Protein AF-A0A1G6WLQ4-F1 (afdb_monomer_lite)

Organism: Peptococcus niger (NCBI:txid2741)

pLDDT: mean 85.16, std 14.65, range [36.03, 98.44]

Sequence (164 aa):
MKKEGKRSLTEARINSKPATIAPSPRLFRLSDGTLVWDVFGTPPGAEEIPARSAEDQERYRIHYAFVGGKRHHCVKIDVEDTTQGPHDIRWIYVRSYTGGQIRFIKEGQAPEVLFAMAEDDAYMFCQNDPCIECAFACKVGFEFFAYSASEGLIKDAAKIIYSR

Foldseek 3Di:
DPPPPPDDQQFAPDQAADAQPFADWWWWAAPVRDIDTDRPDDDPRIDTDDADELVNDPFWHKDWAWDDDQTKIKIKIFIHGPVPDQFQWAWKKKQFRPYIDIDGDDHPDGRIDIGIHGYSRSHDNDPDPPQPLDDGCRGFVMKMWIAGPVPGIYIDGRDHDDDD

Structure (mmCIF, N/CA/C/O backbone):
data_AF-A0A1G6WLQ4-F1
#
_entry.id   AF-A0A1G6WLQ4-F1
#
loop_
_atom_site.group_PDB
_atom_site.id
_atom_site.type_symbol
_atom_site.label_atom_id
_atom_site.label_alt_id
_atom_site.label_comp_id
_atom_site.label_asym_id
_atom_site.label_entity_id
_atom_site.label_seq_id
_atom_site.pdbx_PDB_ins_code
_atom_site.Cartn_x
_atom_site.Cartn_y
_atom_site.Cartn_z
_atom_site.occupancy
_atom_site.B_iso_or_equiv
_atom_site.auth_seq_id
_atom_site.auth_comp_id
_atom_site.auth_asym_id
_atom_site.auth_atom_id
_atom_site.pdbx_PDB_model_num
ATOM 1 N N . MET A 1 1 ? 40.457 -4.016 -20.747 1.00 43.19 1 MET A N 1
ATOM 2 C CA . MET A 1 1 ? 39.201 -4.676 -20.321 1.00 43.19 1 MET A CA 1
ATOM 3 C C . MET A 1 1 ? 38.470 -3.761 -19.350 1.00 43.19 1 MET A C 1
ATOM 5 O O . MET A 1 1 ? 38.973 -3.543 -18.255 1.00 43.19 1 MET A O 1
ATOM 9 N N . LYS A 1 2 ? 37.332 -3.171 -19.742 1.00 45.50 2 LYS A N 1
ATOM 10 C CA . LYS A 1 2 ? 36.443 -2.505 -18.776 1.00 45.50 2 LYS A CA 1
ATOM 11 C C . LYS A 1 2 ? 35.856 -3.604 -17.886 1.00 45.50 2 LYS A C 1
ATOM 13 O O . LYS A 1 2 ? 35.286 -4.548 -18.420 1.00 45.50 2 LYS A O 1
ATOM 18 N N . LYS A 1 3 ? 36.038 -3.518 -16.563 1.00 49.34 3 LYS A N 1
ATOM 19 C CA . LYS A 1 3 ? 35.285 -4.358 -15.622 1.00 49.34 3 LYS A CA 1
ATOM 20 C C . LYS A 1 3 ? 33.808 -4.066 -15.872 1.00 49.34 3 LYS A C 1
ATOM 22 O O . LYS A 1 3 ? 33.383 -2.936 -15.643 1.00 49.34 3 LYS A O 1
ATOM 27 N N . GLU A 1 4 ? 33.051 -5.042 -16.365 1.00 55.03 4 GLU A N 1
ATOM 28 C CA . GLU A 1 4 ? 31.597 -4.980 -16.259 1.00 55.03 4 GLU A CA 1
ATOM 29 C C . GLU A 1 4 ? 31.279 -4.829 -14.771 1.00 55.03 4 GLU A C 1
ATOM 31 O O . GLU A 1 4 ? 31.598 -5.697 -13.954 1.00 55.03 4 GLU A O 1
ATOM 36 N N . GLY A 1 5 ? 30.771 -3.655 -14.395 1.00 62.22 5 GLY A N 1
ATOM 37 C CA . GLY A 1 5 ? 30.323 -3.410 -13.033 1.00 62.22 5 GLY A CA 1
ATOM 38 C C . GLY A 1 5 ? 29.243 -4.430 -12.697 1.00 62.22 5 GLY A C 1
ATOM 39 O O . GLY A 1 5 ? 28.345 -4.658 -13.507 1.00 62.22 5 GLY A O 1
ATOM 40 N N . LYS A 1 6 ? 29.342 -5.067 -11.525 1.00 66.44 6 LYS A N 1
ATOM 41 C CA . LYS A 1 6 ? 28.316 -6.003 -11.056 1.00 66.44 6 LYS A CA 1
ATOM 42 C C . LYS A 1 6 ? 26.976 -5.270 -11.029 1.00 66.44 6 LYS A C 1
ATOM 44 O O . LYS A 1 6 ? 26.798 -4.330 -10.257 1.00 66.44 6 LYS A O 1
ATOM 49 N N . ARG A 1 7 ? 26.067 -5.682 -11.907 1.00 68.69 7 ARG A N 1
ATOM 50 C CA . ARG A 1 7 ? 24.721 -5.125 -12.013 1.00 68.69 7 ARG A CA 1
ATOM 51 C C . ARG A 1 7 ? 23.856 -5.686 -10.883 1.00 68.69 7 ARG A C 1
ATOM 53 O O . ARG A 1 7 ? 24.004 -6.861 -10.545 1.00 68.69 7 ARG A O 1
ATOM 60 N N . SER A 1 8 ? 22.992 -4.867 -10.279 1.00 75.50 8 SER A N 1
ATOM 61 C CA . SER A 1 8 ? 22.109 -5.356 -9.210 1.00 75.50 8 SER A CA 1
ATOM 62 C C . SER A 1 8 ? 21.098 -6.351 -9.782 1.00 75.50 8 SER A C 1
ATOM 64 O O . SER A 1 8 ? 20.527 -6.109 -10.844 1.00 75.50 8 SER A O 1
ATOM 66 N N . LEU A 1 9 ? 20.844 -7.453 -9.071 1.00 79.75 9 LEU A N 1
ATOM 67 C CA . LEU A 1 9 ? 19.823 -8.434 -9.462 1.00 79.75 9 LEU A CA 1
ATOM 68 C C . LEU A 1 9 ? 18.406 -7.852 -9.410 1.00 79.75 9 LEU A C 1
ATOM 70 O O . LEU A 1 9 ? 17.545 -8.290 -10.161 1.00 79.75 9 LEU A O 1
ATOM 74 N N . THR A 1 10 ? 18.181 -6.845 -8.564 1.00 78.81 10 THR A N 1
ATOM 75 C CA . THR A 1 10 ? 16.890 -6.155 -8.426 1.00 78.81 10 THR A CA 1
ATOM 76 C C . THR A 1 10 ? 16.684 -5.057 -9.465 1.00 78.81 10 THR A C 1
ATOM 78 O O . THR A 1 10 ? 15.645 -4.403 -9.466 1.00 78.81 10 THR A O 1
ATOM 81 N N . GLU A 1 11 ? 17.671 -4.825 -10.334 1.00 80.31 11 GLU A N 1
ATOM 82 C CA . GLU A 1 11 ? 17.642 -3.713 -11.268 1.00 80.31 11 GLU A CA 1
ATOM 83 C C . GLU A 1 11 ? 16.586 -3.902 -12.362 1.00 80.31 11 GLU A C 1
ATOM 85 O O . GLU A 1 11 ? 16.525 -4.949 -13.012 1.00 80.31 11 GLU A O 1
ATOM 90 N N . ALA A 1 12 ? 15.822 -2.843 -12.638 1.00 82.75 12 ALA A N 1
ATOM 91 C CA . ALA A 1 12 ? 14.927 -2.807 -13.787 1.00 82.75 12 ALA A CA 1
ATOM 92 C C . ALA A 1 12 ? 15.654 -3.090 -15.111 1.00 82.75 12 ALA A C 1
ATOM 94 O O . ALA A 1 12 ? 16.721 -2.528 -15.398 1.00 82.75 12 ALA A O 1
ATOM 95 N N . ARG A 1 13 ? 15.041 -3.933 -15.951 1.00 81.81 13 ARG A N 1
ATOM 96 C CA . ARG A 1 13 ? 15.577 -4.314 -17.273 1.00 81.81 13 ARG A CA 1
ATOM 97 C C . ARG A 1 13 ? 14.924 -3.572 -18.436 1.00 81.81 13 ARG A C 1
ATOM 99 O O . ARG A 1 13 ? 15.428 -3.632 -19.555 1.00 81.81 13 ARG A O 1
ATOM 106 N N . ILE A 1 14 ? 13.849 -2.848 -18.163 1.00 81.12 14 ILE A N 1
ATOM 107 C CA . ILE A 1 14 ? 13.052 -2.112 -19.140 1.00 81.12 14 ILE A CA 1
ATOM 108 C C . ILE A 1 14 ? 13.433 -0.632 -19.205 1.00 81.12 14 ILE A C 1
ATOM 110 O O . ILE A 1 14 ? 14.104 -0.095 -18.325 1.00 81.12 14 ILE A O 1
ATOM 114 N N . ASN A 1 15 ? 12.966 0.027 -20.267 1.00 76.81 15 ASN A N 1
ATOM 115 C CA . ASN A 1 15 ? 13.111 1.468 -20.483 1.00 76.81 15 ASN A CA 1
ATOM 116 C C . ASN A 1 15 ? 11.763 2.151 -20.771 1.00 76.81 15 ASN A C 1
ATOM 118 O O . ASN A 1 15 ? 11.739 3.226 -21.365 1.00 76.81 15 ASN A O 1
ATOM 122 N N . SER A 1 16 ? 10.650 1.503 -20.419 1.00 79.25 16 SER A N 1
ATOM 123 C CA . SER A 1 16 ? 9.302 2.042 -20.598 1.00 79.25 16 SER A CA 1
ATOM 124 C C . SER A 1 16 ? 8.411 1.703 -19.398 1.00 79.25 16 SER A C 1
ATOM 126 O O . SER A 1 16 ? 8.811 0.903 -18.557 1.00 79.25 16 SER A O 1
ATOM 128 N N . LYS A 1 17 ? 7.226 2.314 -19.285 1.00 82.44 17 LYS A N 1
ATOM 129 C CA . LYS A 1 17 ? 6.267 1.999 -18.220 1.00 82.44 17 LYS A CA 1
ATOM 130 C C . LYS A 1 17 ? 5.725 0.576 -18.447 1.00 82.44 17 LYS A C 1
ATOM 132 O O . LYS A 1 17 ? 5.215 0.332 -19.541 1.00 82.44 17 LYS A O 1
ATOM 137 N N . PRO A 1 18 ? 5.787 -0.330 -17.456 1.00 83.75 18 PRO A N 1
ATOM 138 C CA . PRO A 1 18 ? 5.187 -1.656 -17.573 1.00 83.75 18 PRO A CA 1
ATOM 139 C C . PRO A 1 18 ? 3.674 -1.606 -17.769 1.00 83.75 18 PRO A C 1
ATOM 141 O O . PRO A 1 18 ? 2.994 -0.703 -17.273 1.00 83.75 18 PRO A O 1
ATOM 144 N N . ALA A 1 19 ? 3.137 -2.636 -18.418 1.00 87.94 19 ALA A N 1
ATOM 145 C CA . ALA A 1 19 ? 1.725 -2.950 -18.286 1.00 87.94 19 ALA A CA 1
ATOM 146 C C . ALA A 1 19 ? 1.446 -3.458 -16.865 1.00 87.94 19 ALA A C 1
ATOM 148 O O . ALA A 1 19 ? 2.210 -4.249 -16.312 1.00 87.94 19 ALA A O 1
ATOM 149 N N . THR A 1 20 ? 0.332 -3.022 -16.287 1.00 91.44 20 THR A N 1
ATOM 150 C CA . THR A 1 20 ? -0.150 -3.555 -15.016 1.00 91.44 20 THR A CA 1
ATOM 151 C C . THR A 1 20 ? -0.735 -4.944 -15.244 1.00 91.44 20 THR A C 1
ATOM 153 O O . THR A 1 20 ? -1.764 -5.069 -15.906 1.00 91.44 20 THR A O 1
ATOM 156 N N . ILE A 1 21 ? -0.100 -5.972 -14.688 1.00 93.62 21 ILE A N 1
ATOM 157 C CA . ILE A 1 21 ? -0.588 -7.360 -14.732 1.00 93.62 21 ILE A CA 1
ATOM 158 C C . ILE A 1 21 ? -1.103 -7.837 -13.371 1.00 93.62 21 ILE A C 1
ATOM 160 O O . ILE A 1 21 ? -1.878 -8.786 -13.309 1.00 93.62 21 ILE A O 1
ATOM 164 N N . ALA A 1 22 ? -0.700 -7.170 -12.286 1.00 94.88 22 ALA A N 1
ATOM 165 C CA . ALA A 1 22 ? -1.171 -7.456 -10.940 1.00 94.88 22 ALA A CA 1
ATOM 166 C C . ALA A 1 22 ? -2.665 -7.107 -10.799 1.00 94.88 22 ALA A C 1
ATOM 168 O O . ALA A 1 22 ? -3.019 -5.936 -10.984 1.00 94.88 22 ALA A O 1
ATOM 169 N N . PRO A 1 23 ? -3.539 -8.059 -10.431 1.00 94.50 23 PRO A N 1
ATOM 170 C CA . PRO A 1 23 ? -4.944 -7.769 -10.157 1.00 94.50 23 PRO A CA 1
ATOM 171 C C . PRO A 1 23 ? -5.111 -6.827 -8.961 1.00 94.50 23 PRO A C 1
ATOM 173 O O . PRO A 1 23 ? -4.306 -6.852 -8.029 1.00 94.50 23 PRO A O 1
ATOM 176 N N . SER A 1 24 ? -6.176 -6.023 -8.954 1.00 92.62 24 SER A N 1
ATOM 177 C CA . SER A 1 24 ? -6.520 -5.219 -7.779 1.00 92.62 24 SER A CA 1
ATOM 178 C C . SER A 1 24 ? -6.979 -6.125 -6.630 1.00 92.62 24 SER A C 1
ATOM 180 O O . SER A 1 24 ? -7.904 -6.919 -6.824 1.00 92.62 24 SER A O 1
ATOM 182 N N . PRO A 1 25 ? -6.360 -6.023 -5.443 1.00 95.56 25 PRO A N 1
ATOM 183 C CA . PRO A 1 25 ? -6.760 -6.804 -4.292 1.00 95.56 25 PRO A CA 1
ATOM 184 C C . PRO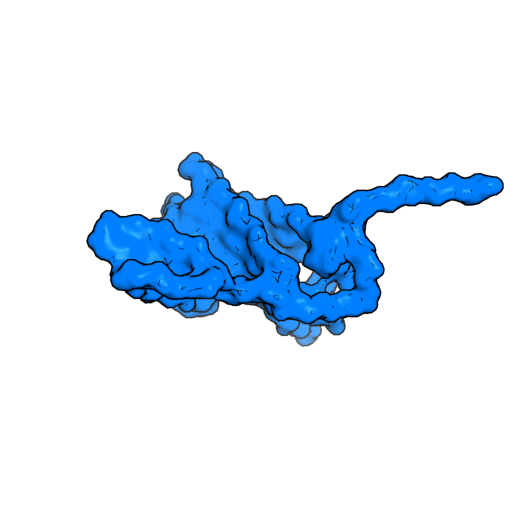 A 1 25 ? -8.103 -6.329 -3.746 1.00 95.56 25 PRO A C 1
ATOM 186 O O . PRO A 1 25 ? -8.473 -5.158 -3.869 1.00 95.56 25 PRO A O 1
ATOM 189 N N . ARG A 1 26 ? -8.805 -7.250 -3.097 1.00 96.25 26 ARG A N 1
ATOM 190 C CA . ARG A 1 26 ? -10.080 -7.026 -2.425 1.00 96.25 26 ARG A CA 1
ATOM 191 C C . ARG A 1 26 ? -10.024 -7.629 -1.031 1.00 96.25 26 ARG A C 1
ATOM 193 O O . ARG A 1 26 ? -9.388 -8.661 -0.812 1.00 96.25 26 ARG A O 1
ATOM 200 N N . LEU A 1 27 ? -10.677 -6.964 -0.086 1.00 97.50 27 LEU A N 1
ATOM 201 C CA . LEU A 1 27 ? -10.813 -7.456 1.275 1.00 97.50 27 LEU A CA 1
ATOM 202 C C . LEU A 1 27 ? -12.202 -8.055 1.436 1.00 97.50 27 LEU A C 1
ATOM 204 O O . LEU A 1 27 ? -13.192 -7.417 1.096 1.00 97.50 27 LEU A O 1
ATOM 208 N N . PHE A 1 28 ? -12.270 -9.253 1.993 1.00 97.38 28 PHE A N 1
ATOM 209 C CA . PHE A 1 28 ? -13.524 -9.918 2.296 1.00 97.38 28 PHE A CA 1
ATOM 210 C C . PHE A 1 28 ? -13.611 -10.281 3.774 1.00 97.38 28 PHE A C 1
ATOM 212 O O . PHE A 1 28 ? -12.590 -10.514 4.424 1.00 97.38 28 PHE A O 1
ATOM 219 N N . ARG A 1 29 ? -14.836 -10.375 4.285 1.00 96.62 29 ARG A N 1
ATOM 220 C CA . ARG A 1 29 ? -15.175 -10.934 5.591 1.00 96.62 29 ARG A CA 1
ATOM 221 C C . ARG A 1 29 ? -15.948 -12.232 5.400 1.00 96.62 29 ARG A C 1
ATOM 223 O O . ARG A 1 29 ? -16.945 -12.266 4.683 1.00 96.62 29 ARG A O 1
ATOM 230 N N . LEU A 1 30 ? -15.490 -13.298 6.044 1.00 96.25 30 LEU A N 1
ATOM 231 C CA . LEU A 1 30 ? -16.213 -14.566 6.111 1.00 96.25 30 LEU A CA 1
ATOM 232 C C . LEU A 1 30 ? -17.242 -14.544 7.249 1.00 96.25 30 LEU A C 1
ATOM 234 O O . LEU A 1 30 ? -17.191 -13.697 8.141 1.00 96.25 30 LEU A O 1
ATOM 238 N N . SER A 1 31 ? -18.159 -15.511 7.251 1.00 94.75 31 SER A N 1
ATOM 239 C CA . SER A 1 31 ? -19.215 -15.625 8.268 1.00 94.75 31 SER A CA 1
ATOM 240 C C . SER A 1 31 ? -18.698 -15.796 9.701 1.00 94.75 31 SER A C 1
ATOM 242 O O . SER A 1 31 ? -19.408 -15.474 10.646 1.00 94.75 31 SER A O 1
ATOM 244 N N . ASP A 1 32 ? -17.478 -16.308 9.873 1.00 95.12 32 ASP A N 1
ATOM 245 C CA . ASP A 1 32 ? -16.816 -16.461 11.175 1.00 95.12 32 ASP A CA 1
ATOM 246 C C . ASP A 1 32 ? -16.049 -15.199 11.624 1.00 95.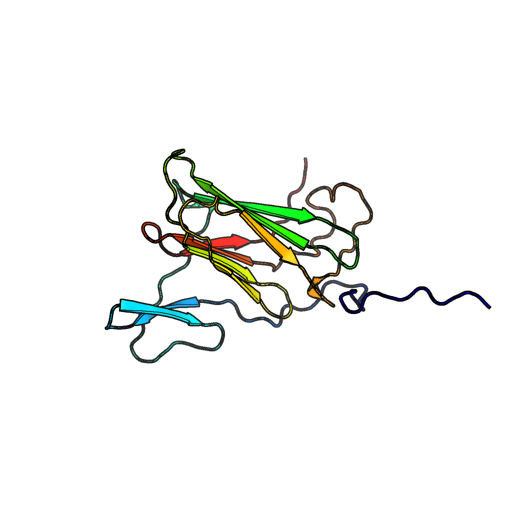12 32 ASP A C 1
ATOM 248 O O . ASP A 1 32 ? -15.423 -15.194 12.682 1.00 95.12 32 ASP A O 1
ATOM 252 N N . GLY A 1 33 ? -16.101 -14.122 10.832 1.00 92.75 33 GLY A N 1
ATOM 253 C CA . GLY A 1 33 ? -15.385 -12.871 11.074 1.00 92.75 33 GLY A CA 1
ATOM 254 C C . GLY A 1 33 ? -13.960 -12.832 10.512 1.00 92.75 33 GLY A C 1
ATOM 255 O O . GLY A 1 33 ? -13.327 -11.777 10.578 1.00 92.75 33 GLY A O 1
ATOM 256 N N . THR A 1 34 ? -13.454 -13.923 9.929 1.00 95.19 34 THR A N 1
ATOM 257 C CA . THR A 1 34 ? -12.126 -13.965 9.301 1.00 95.19 34 THR A CA 1
ATOM 258 C C . THR A 1 34 ? -12.044 -12.982 8.140 1.00 95.19 34 THR A C 1
ATOM 260 O O . THR A 1 34 ? -12.942 -12.905 7.300 1.00 95.19 34 THR A O 1
ATOM 263 N N . LEU A 1 35 ? -10.932 -12.251 8.071 1.00 95.62 35 LEU A N 1
ATOM 264 C CA . LEU A 1 35 ? -10.631 -11.358 6.961 1.00 95.62 35 LEU A CA 1
ATOM 265 C C . LEU A 1 35 ? -9.760 -12.062 5.925 1.00 95.62 35 LEU A C 1
ATOM 267 O O . LEU A 1 35 ? -8.747 -12.671 6.269 1.00 95.62 35 LEU A O 1
ATOM 271 N N . VAL A 1 36 ? -10.130 -11.930 4.655 1.00 96.56 36 VAL A N 1
ATOM 272 C CA . VAL A 1 36 ? -9.401 -12.502 3.521 1.00 96.56 36 VAL A CA 1
ATOM 273 C C . VAL A 1 36 ? -8.977 -11.378 2.585 1.00 96.56 36 VAL A C 1
ATOM 275 O O . VAL A 1 36 ? -9.818 -10.683 2.022 1.00 96.56 36 VAL A O 1
ATOM 278 N N . TRP A 1 37 ? -7.666 -11.204 2.424 1.00 96.62 37 TRP A N 1
ATOM 279 C CA . TRP A 1 37 ? -7.080 -10.326 1.415 1.00 96.62 37 TRP A CA 1
ATOM 280 C C . TRP A 1 37 ? -6.795 -11.138 0.155 1.00 96.62 37 TRP A C 1
ATOM 282 O O . TRP A 1 37 ? -5.881 -11.964 0.150 1.00 96.62 37 TRP A O 1
ATOM 292 N N . ASP A 1 38 ? -7.592 -10.931 -0.888 1.00 95.31 38 ASP A N 1
ATOM 293 C CA . ASP A 1 38 ? -7.585 -11.769 -2.084 1.00 95.31 38 ASP A CA 1
ATOM 294 C C . ASP A 1 38 ? -7.295 -10.955 -3.354 1.00 95.31 38 ASP A C 1
ATOM 296 O O . ASP A 1 38 ? -7.755 -9.826 -3.511 1.00 95.31 38 ASP A O 1
ATOM 300 N N . VAL A 1 39 ? -6.520 -11.536 -4.273 1.00 94.12 39 VAL A N 1
ATOM 301 C CA . VAL A 1 39 ? -6.164 -10.948 -5.580 1.00 94.12 39 VAL A CA 1
ATOM 302 C C . VAL A 1 39 ? -6.661 -11.777 -6.771 1.00 94.12 39 VAL A C 1
ATOM 304 O O . VAL A 1 39 ? -6.509 -11.359 -7.913 1.00 94.12 39 VAL A O 1
ATOM 307 N N . PHE A 1 40 ? -7.253 -12.948 -6.550 1.00 91.69 40 PHE A N 1
ATOM 308 C CA . PHE A 1 40 ? -7.612 -13.914 -7.591 1.00 91.69 40 PHE A CA 1
ATOM 309 C C . PHE A 1 40 ? -9.121 -14.142 -7.745 1.00 91.69 40 PHE A C 1
ATOM 311 O O . PHE A 1 40 ? -9.557 -14.607 -8.797 1.00 91.69 40 PHE A O 1
ATOM 3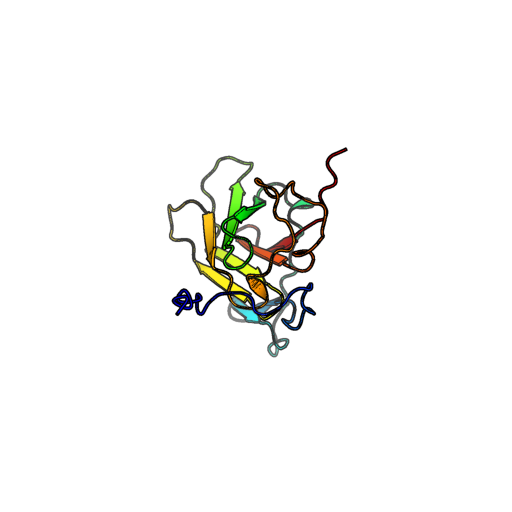18 N N . GLY A 1 41 ? -9.944 -13.804 -6.755 1.00 89.38 41 GLY A N 1
ATOM 319 C CA . GLY A 1 41 ? -11.366 -14.112 -6.767 1.00 89.38 41 GLY A CA 1
ATOM 320 C C . GLY A 1 41 ? -12.116 -13.668 -5.516 1.00 89.38 41 GLY A C 1
ATOM 321 O O . GLY A 1 41 ? -11.626 -12.912 -4.685 1.00 89.38 41 GLY A O 1
ATOM 322 N N . THR A 1 42 ? -13.361 -14.121 -5.429 1.00 93.12 42 THR A N 1
ATOM 323 C CA . THR A 1 42 ? -14.234 -13.905 -4.275 1.00 93.12 42 THR A CA 1
ATOM 324 C C . THR A 1 42 ? -14.426 -15.250 -3.580 1.00 93.12 42 THR A C 1
ATOM 326 O O . THR A 1 42 ? -14.918 -16.182 -4.225 1.00 93.12 42 THR A O 1
ATOM 329 N N . PRO A 1 43 ? -14.045 -15.391 -2.300 1.00 93.25 43 PRO A N 1
ATOM 330 C CA . PRO A 1 43 ? -14.275 -16.631 -1.570 1.00 93.25 43 PRO A CA 1
ATOM 331 C C . PRO A 1 43 ? -15.784 -16.927 -1.421 1.00 93.25 43 PRO A C 1
ATOM 333 O O . PRO A 1 43 ? -16.581 -15.994 -1.287 1.00 93.25 43 PRO A O 1
ATOM 336 N N . PRO A 1 44 ? -16.215 -18.202 -1.428 1.00 93.31 44 PRO A N 1
ATOM 337 C CA . PRO A 1 44 ? -17.624 -18.554 -1.254 1.00 93.31 44 PRO A CA 1
ATOM 338 C C . PRO A 1 44 ? -18.194 -18.048 0.076 1.00 93.31 44 PRO A C 1
ATOM 340 O O . PRO A 1 44 ? -17.598 -18.256 1.129 1.00 93.31 44 PRO A O 1
ATOM 343 N N . GLY A 1 45 ? -19.369 -17.416 0.025 1.00 92.06 45 GLY A N 1
ATOM 344 C CA . GLY A 1 45 ? -20.052 -16.906 1.221 1.00 92.06 45 GLY A CA 1
ATOM 345 C C . GLY A 1 45 ? -19.375 -15.700 1.879 1.00 92.06 45 GLY A C 1
ATOM 346 O O . GLY A 1 45 ? -19.703 -15.381 3.019 1.00 92.06 45 GLY A O 1
ATOM 347 N N . ALA A 1 46 ? -18.435 -15.047 1.191 1.00 96.38 46 ALA A N 1
ATOM 348 C CA . ALA A 1 46 ? -17.721 -13.892 1.710 1.00 96.38 46 ALA A CA 1
ATOM 349 C C . ALA A 1 46 ? -18.422 -12.570 1.361 1.00 96.38 46 ALA A C 1
ATOM 351 O O . ALA A 1 46 ? -18.899 -12.380 0.241 1.00 96.38 46 ALA A O 1
ATOM 352 N N . GLU A 1 47 ? -18.439 -11.643 2.313 1.00 96.25 47 GLU A N 1
ATOM 353 C CA . GLU A 1 47 ? -18.888 -10.263 2.132 1.00 96.25 47 GLU A CA 1
ATOM 354 C C . GLU A 1 47 ? -17.686 -9.386 1.762 1.00 96.25 47 GLU A C 1
ATOM 356 O O . GLU A 1 47 ? -16.681 -9.389 2.470 1.00 96.25 47 GLU A O 1
ATOM 361 N N . GLU A 1 48 ? -17.755 -8.632 0.664 1.00 96.12 48 GLU A N 1
ATOM 362 C CA . GLU A 1 48 ? -16.686 -7.690 0.311 1.00 96.12 48 GLU A CA 1
ATOM 363 C C . GLU A 1 48 ? -16.712 -6.467 1.236 1.00 96.12 48 GLU A C 1
ATOM 365 O O . GLU A 1 48 ? -17.744 -5.818 1.399 1.00 96.12 48 GLU A O 1
ATOM 370 N N . ILE A 1 49 ? -15.559 -6.127 1.811 1.00 95.12 49 ILE A N 1
ATOM 371 C CA . ILE A 1 49 ? -15.335 -4.867 2.516 1.00 95.12 49 ILE A CA 1
ATOM 372 C C . ILE A 1 49 ? -14.757 -3.878 1.495 1.00 95.12 49 ILE A C 1
ATOM 374 O O . ILE A 1 49 ? -13.585 -4.011 1.122 1.00 95.12 49 ILE A O 1
ATOM 378 N N . PRO A 1 50 ? -15.535 -2.878 1.042 1.00 93.75 50 PRO A N 1
ATOM 379 C CA . PRO A 1 50 ? -15.054 -1.936 0.047 1.00 93.75 50 PRO A CA 1
ATOM 380 C C . PRO A 1 50 ? -13.921 -1.081 0.616 1.00 93.75 50 PRO A C 1
ATOM 382 O O . PRO A 1 50 ? -13.961 -0.624 1.760 1.00 93.75 50 PRO A O 1
ATOM 385 N N . ALA A 1 51 ? -12.917 -0.829 -0.220 1.00 93.44 51 ALA A N 1
ATOM 386 C CA . ALA A 1 51 ? -11.905 0.168 0.078 1.00 93.44 51 ALA A CA 1
ATOM 387 C C . ALA A 1 51 ? -12.525 1.569 0.045 1.00 93.44 51 ALA A C 1
ATOM 389 O O . ALA A 1 51 ? -13.152 1.949 -0.945 1.00 93.44 51 ALA A O 1
ATOM 390 N N . ARG A 1 52 ? -12.293 2.355 1.094 1.00 93.00 52 ARG A N 1
ATOM 391 C CA . ARG A 1 52 ? -12.628 3.781 1.120 1.00 93.00 52 ARG A CA 1
ATOM 392 C C . ARG A 1 52 ? -11.443 4.588 0.601 1.00 93.00 52 ARG A C 1
ATOM 394 O O . ARG A 1 52 ? -10.301 4.284 0.951 1.00 93.00 52 ARG A O 1
ATOM 401 N N . SER A 1 53 ? -11.700 5.592 -0.237 1.00 87.31 53 SER A N 1
ATOM 402 C CA . SER A 1 53 ? -10.645 6.499 -0.700 1.00 87.31 53 SER A CA 1
ATOM 403 C C . SER A 1 53 ? -10.027 7.218 0.495 1.00 87.31 53 SER A C 1
ATOM 405 O O . SER A 1 53 ? -10.751 7.643 1.391 1.00 87.31 53 SER A O 1
ATOM 407 N N . ALA A 1 54 ? -8.707 7.397 0.505 1.00 76.12 54 ALA A N 1
ATOM 408 C CA . ALA A 1 54 ? -8.023 8.200 1.517 1.00 76.12 54 ALA A CA 1
ATOM 409 C C . ALA A 1 54 ? -8.509 9.664 1.534 1.00 76.12 54 ALA A C 1
ATOM 411 O O . ALA A 1 54 ? -8.398 10.330 2.556 1.00 76.12 54 ALA A O 1
ATOM 412 N N . GLU A 1 55 ? -9.074 10.160 0.428 1.00 76.50 55 GLU A N 1
ATOM 413 C CA . GLU A 1 55 ? -9.673 11.502 0.347 1.00 76.50 55 GLU A CA 1
ATOM 414 C C . GLU A 1 55 ? -11.031 11.594 1.059 1.00 76.50 55 GLU A C 1
ATOM 416 O O . GLU A 1 55 ? -11.386 12.658 1.559 1.00 76.50 55 GLU A O 1
ATOM 421 N N . ASP A 1 56 ? -11.758 10.477 1.147 1.00 82.50 56 ASP A N 1
ATOM 422 C CA . ASP A 1 56 ? -13.075 10.390 1.793 1.00 82.50 56 ASP A CA 1
ATOM 423 C C . ASP A 1 56 ? -12.962 10.073 3.297 1.00 82.50 56 ASP A C 1
ATOM 425 O O . ASP A 1 56 ? -13.968 9.897 3.986 1.00 82.50 56 ASP A O 1
ATOM 429 N N . GLN A 1 57 ? -11.735 9.938 3.807 1.00 80.88 57 GLN A N 1
ATOM 430 C CA . GLN A 1 57 ? -11.448 9.569 5.188 1.00 80.88 57 GLN A CA 1
ATOM 431 C C . GLN A 1 57 ? -11.111 10.806 6.017 1.00 80.88 57 GLN A C 1
ATOM 433 O O . GLN A 1 57 ? -10.222 11.589 5.683 1.00 80.88 57 GLN A O 1
ATOM 438 N N . GLU A 1 58 ? -11.785 10.951 7.156 1.00 86.00 58 GLU A N 1
ATOM 439 C CA . GLU A 1 58 ? -11.509 12.050 8.085 1.00 86.00 58 GLU A CA 1
ATOM 440 C C . GLU A 1 58 ? -10.261 11.773 8.927 1.00 86.00 58 GLU A C 1
ATOM 442 O O . GLU A 1 58 ? -9.469 12.684 9.177 1.00 86.00 58 GLU A O 1
ATOM 447 N N . ARG A 1 59 ? -10.069 10.511 9.336 1.00 91.75 59 ARG A N 1
ATOM 448 C CA . ARG A 1 59 ? -9.040 10.108 10.301 1.00 91.75 59 ARG A CA 1
ATOM 449 C C . ARG A 1 59 ? -7.692 9.766 9.678 1.00 91.75 59 ARG A C 1
ATOM 451 O O . ARG A 1 59 ? -6.669 10.210 10.182 1.00 91.75 59 ARG A O 1
ATOM 458 N N . TYR A 1 60 ? -7.674 8.943 8.634 1.00 94.00 60 TYR A N 1
ATOM 459 C CA . TYR A 1 60 ? -6.430 8.385 8.103 1.00 94.00 60 TYR A CA 1
ATOM 460 C C . TYR A 1 60 ? -6.130 8.872 6.695 1.00 94.00 60 TYR A C 1
ATOM 462 O O . TYR A 1 60 ? -6.965 8.735 5.802 1.00 94.00 60 TYR A O 1
ATOM 470 N N . ARG A 1 61 ? -4.904 9.360 6.486 1.00 92.50 61 ARG A N 1
ATOM 471 C CA . ARG A 1 61 ? -4.388 9.765 5.172 1.00 92.50 61 ARG A CA 1
ATOM 472 C C . ARG A 1 61 ? -3.155 8.957 4.815 1.00 92.50 61 ARG A C 1
ATOM 474 O O . ARG A 1 61 ? -2.273 8.782 5.646 1.00 92.50 61 ARG A O 1
ATOM 481 N N . ILE A 1 62 ? -3.104 8.462 3.583 1.00 94.31 62 ILE A N 1
ATOM 482 C CA . ILE A 1 62 ? -1.933 7.755 3.065 1.00 94.31 62 ILE A CA 1
ATOM 483 C C . ILE A 1 62 ? -1.035 8.776 2.374 1.00 94.31 62 ILE A C 1
ATOM 485 O O . ILE A 1 62 ? -1.445 9.390 1.392 1.00 94.31 62 ILE A O 1
ATOM 489 N N . HIS A 1 63 ? 0.198 8.901 2.847 1.00 92.19 63 HIS A N 1
ATOM 490 C CA . HIS A 1 63 ? 1.263 9.618 2.156 1.00 92.19 63 HIS A CA 1
ATOM 491 C C . HIS A 1 63 ? 2.249 8.616 1.571 1.00 92.19 63 HIS A C 1
ATOM 493 O O . HIS A 1 63 ? 2.442 7.512 2.091 1.00 92.19 63 HIS A O 1
ATOM 499 N N . TYR A 1 64 ? 2.868 8.981 0.455 1.00 91.12 64 TYR A N 1
ATOM 500 C CA . TYR A 1 64 ? 3.863 8.137 -0.187 1.00 91.12 64 TYR A CA 1
ATOM 501 C C . TYR A 1 64 ? 4.968 8.964 -0.825 1.00 91.12 64 TYR A C 1
ATOM 503 O O . TYR A 1 64 ? 4.743 10.061 -1.324 1.00 91.12 64 TYR A O 1
ATOM 511 N N . ALA A 1 65 ? 6.163 8.384 -0.870 1.00 86.69 65 ALA A N 1
ATOM 512 C CA . ALA A 1 65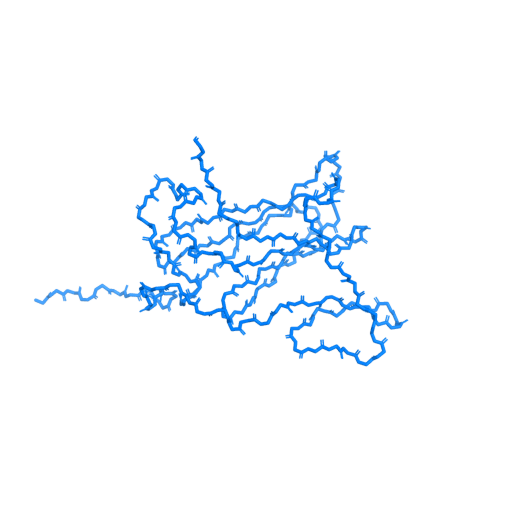 ? 7.305 8.942 -1.574 1.00 86.69 65 ALA A CA 1
ATOM 513 C C . ALA A 1 65 ? 8.058 7.842 -2.326 1.00 86.69 65 ALA A C 1
ATOM 515 O O . ALA A 1 65 ? 8.360 6.774 -1.782 1.00 86.69 65 ALA A O 1
ATOM 516 N N . PHE A 1 66 ? 8.411 8.116 -3.580 1.00 84.81 66 PHE A N 1
ATOM 517 C CA . PHE A 1 66 ? 9.326 7.274 -4.346 1.00 84.81 66 PHE A CA 1
ATOM 518 C C . PHE A 1 66 ? 10.760 7.726 -4.068 1.00 84.81 66 PHE A C 1
ATOM 520 O O . PHE A 1 66 ? 11.133 8.854 -4.382 1.00 84.81 66 PHE A O 1
ATOM 527 N N . VAL A 1 67 ? 11.563 6.849 -3.470 1.00 82.56 67 VAL A N 1
ATOM 528 C CA . VAL A 1 67 ? 12.925 7.161 -3.002 1.00 82.56 67 VAL A CA 1
ATOM 529 C C . VAL A 1 67 ? 13.946 6.184 -3.577 1.00 82.56 67 VAL A C 1
ATOM 531 O O . VAL A 1 67 ? 13.599 5.074 -3.963 1.00 82.56 67 VAL A O 1
ATOM 534 N N . GLY A 1 68 ? 15.227 6.548 -3.603 1.00 77.88 68 GLY A N 1
ATOM 535 C CA . GLY A 1 68 ? 16.297 5.694 -4.134 1.00 77.88 68 GLY A CA 1
ATOM 536 C C . GLY A 1 68 ? 16.620 5.956 -5.609 1.00 77.88 68 GLY A C 1
ATOM 537 O O . GLY A 1 68 ? 16.239 6.976 -6.177 1.00 77.88 68 GLY A O 1
ATOM 538 N N . GLY A 1 69 ? 17.393 5.059 -6.227 1.00 72.19 69 GLY A N 1
ATOM 539 C CA . GLY A 1 69 ? 17.942 5.274 -7.568 1.00 72.19 69 GLY A CA 1
ATOM 540 C C . GLY A 1 69 ? 17.014 4.858 -8.713 1.00 72.19 69 GLY A C 1
ATOM 541 O O . GLY A 1 69 ? 16.130 4.018 -8.556 1.00 72.19 69 GLY A O 1
ATOM 542 N N . LYS A 1 70 ? 17.293 5.371 -9.921 1.00 71.06 70 LYS A N 1
ATOM 543 C CA . LYS A 1 70 ? 16.495 5.189 -11.156 1.00 71.06 70 LYS A CA 1
ATOM 544 C C . LYS A 1 70 ? 16.035 3.753 -11.451 1.00 71.06 70 LYS A C 1
ATOM 546 O O . LYS A 1 70 ? 15.025 3.548 -12.120 1.00 71.06 70 LYS A O 1
ATOM 551 N N . ARG A 1 71 ? 16.814 2.758 -11.027 1.00 71.19 71 ARG A N 1
ATOM 552 C CA . ARG A 1 71 ? 16.574 1.346 -11.340 1.00 71.19 71 ARG A CA 1
ATOM 553 C C . ARG A 1 71 ? 16.490 0.436 -10.114 1.00 71.19 71 ARG A C 1
ATOM 555 O O . ARG A 1 71 ? 16.519 -0.774 -10.278 1.00 71.19 71 ARG A O 1
ATOM 562 N N . HIS A 1 72 ? 16.449 1.000 -8.911 1.00 74.56 72 HIS A N 1
ATOM 563 C CA . HIS A 1 72 ? 16.386 0.266 -7.640 1.00 74.56 72 HIS A CA 1
ATOM 564 C C . HIS A 1 72 ? 15.677 1.113 -6.576 1.00 74.56 72 HIS A C 1
ATOM 566 O O . HIS A 1 72 ? 16.158 1.260 -5.455 1.00 74.56 72 HIS A O 1
ATOM 572 N N . HIS A 1 73 ? 14.578 1.759 -6.957 1.00 82.25 73 HIS A N 1
ATOM 573 C CA . HIS A 1 73 ? 13.856 2.614 -6.026 1.00 82.25 73 HIS A CA 1
ATOM 574 C C . HIS A 1 73 ? 13.045 1.790 -5.026 1.00 82.25 73 HIS A C 1
ATOM 576 O O . HIS A 1 73 ? 12.778 0.598 -5.196 1.00 82.25 73 HIS A O 1
ATOM 582 N N . CYS A 1 74 ? 12.624 2.486 -3.989 1.00 88.69 74 CYS A N 1
ATOM 583 C CA . CYS A 1 74 ? 11.710 2.022 -2.978 1.00 88.69 74 CYS A CA 1
ATOM 584 C C . CYS A 1 74 ? 10.487 2.939 -2.961 1.00 88.69 74 CYS A C 1
ATOM 586 O O . CYS A 1 74 ? 10.537 4.086 -3.413 1.00 88.69 74 CYS A O 1
ATOM 588 N N . VAL A 1 75 ? 9.403 2.435 -2.393 1.00 91.00 75 VAL A N 1
ATOM 589 C CA . VAL A 1 75 ? 8.236 3.240 -2.040 1.00 91.00 75 VAL A CA 1
ATOM 590 C C . VAL A 1 75 ? 8.197 3.334 -0.526 1.00 91.00 75 VAL A C 1
ATOM 592 O O . VAL A 1 75 ? 8.107 2.307 0.149 1.00 91.00 75 VAL A O 1
ATOM 595 N N . LYS A 1 76 ? 8.306 4.547 0.007 1.00 93.31 76 LYS A N 1
ATOM 596 C CA . LYS A 1 76 ? 7.982 4.832 1.402 1.00 93.31 76 LYS A CA 1
ATOM 597 C C . LYS A 1 76 ? 6.495 5.162 1.470 1.00 93.31 76 LYS A C 1
ATOM 599 O O . LYS A 1 76 ? 6.023 5.931 0.639 1.00 93.31 76 LYS A O 1
ATOM 604 N N . ILE A 1 77 ? 5.785 4.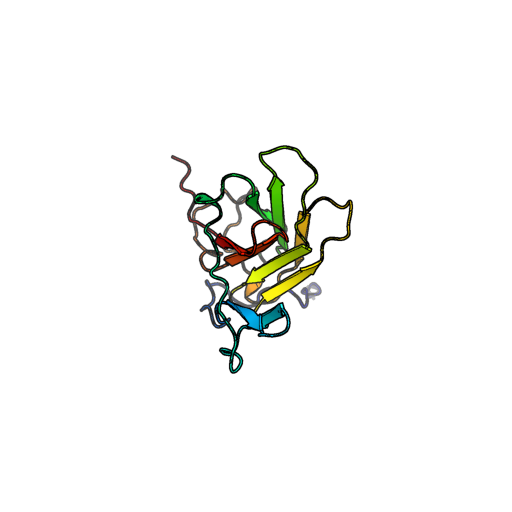563 2.418 1.00 95.62 77 ILE A N 1
ATOM 605 C CA . ILE A 1 77 ? 4.373 4.828 2.696 1.00 95.62 77 ILE A CA 1
ATOM 606 C C . ILE A 1 77 ? 4.235 5.098 4.187 1.00 95.62 77 ILE A C 1
ATOM 608 O O . ILE A 1 77 ? 4.726 4.304 4.992 1.00 95.62 77 ILE A O 1
ATOM 612 N N . ASP A 1 78 ? 3.552 6.175 4.540 1.00 95.31 78 ASP A N 1
ATOM 613 C CA . ASP A 1 78 ? 3.155 6.490 5.906 1.00 95.31 78 ASP A CA 1
ATOM 614 C C . ASP A 1 78 ? 1.653 6.778 5.973 1.00 95.31 78 ASP A C 1
ATOM 616 O O . ASP A 1 78 ? 1.051 7.272 5.019 1.00 95.31 78 ASP A O 1
ATOM 620 N N . VAL A 1 79 ? 1.025 6.378 7.080 1.00 95.44 79 VAL A N 1
ATOM 621 C CA . VAL A 1 79 ? -0.402 6.615 7.323 1.00 95.44 79 VAL A CA 1
ATOM 622 C C . VAL A 1 79 ? -0.548 7.618 8.459 1.00 95.44 79 VAL A C 1
ATOM 624 O O . VAL A 1 79 ? -0.359 7.286 9.628 1.00 95.44 79 VAL A O 1
ATOM 627 N N . GLU A 1 80 ? -0.882 8.854 8.118 1.00 92.94 80 GLU A N 1
ATOM 628 C CA . GLU A 1 80 ? -1.112 9.917 9.091 1.00 92.94 80 GLU A CA 1
ATOM 629 C C . GLU A 1 80 ? -2.463 9.718 9.790 1.00 92.94 80 GLU A C 1
ATOM 631 O O . GLU A 1 80 ? -3.483 9.534 9.125 1.00 92.94 80 GLU A O 1
ATOM 636 N N . ASP A 1 81 ? -2.471 9.789 11.126 1.00 92.06 81 ASP A N 1
ATOM 637 C CA . ASP A 1 81 ? -3.688 9.919 11.937 1.00 92.06 81 ASP A CA 1
ATOM 638 C C . ASP A 1 81 ? -3.951 11.407 12.216 1.00 92.06 81 ASP A C 1
ATOM 640 O O . ASP A 1 81 ? -3.255 12.036 13.020 1.00 92.06 81 ASP A O 1
ATOM 644 N N . THR A 1 82 ? -4.964 11.981 11.569 1.00 89.00 82 THR A N 1
ATOM 645 C CA . THR A 1 82 ? -5.321 13.406 11.683 1.00 89.00 82 THR A CA 1
ATOM 646 C C . THR A 1 82 ? -5.806 13.787 13.082 1.00 89.00 82 THR A C 1
ATOM 648 O O . THR A 1 82 ? -5.770 14.961 13.449 1.00 89.00 82 THR A O 1
ATOM 651 N N . THR A 1 83 ? -6.229 12.808 13.889 1.00 86.81 83 THR A N 1
ATOM 652 C CA . THR A 1 83 ? -6.669 13.024 15.274 1.00 86.81 83 THR A CA 1
ATOM 653 C C . THR A 1 83 ? -5.504 13.112 16.258 1.00 86.81 83 THR A C 1
ATOM 655 O O . THR A 1 83 ? -5.711 13.475 17.414 1.00 86.81 83 THR A O 1
ATOM 658 N N . GLN A 1 84 ? -4.283 12.777 15.815 1.00 80.50 84 GLN A N 1
ATOM 659 C CA . GLN A 1 84 ? -3.065 12.698 16.634 1.00 80.50 84 GLN A CA 1
ATOM 660 C C . GLN A 1 84 ? -3.159 11.717 17.823 1.00 80.50 84 GLN A C 1
ATOM 662 O O . GLN A 1 84 ? -2.336 11.758 18.739 1.00 80.50 84 GLN A O 1
ATOM 667 N N . GLY A 1 85 ? -4.156 10.826 17.819 1.00 82.50 85 GLY A N 1
ATOM 668 C CA . GLY A 1 85 ? -4.328 9.765 18.808 1.00 82.50 85 GLY A CA 1
ATOM 669 C C . GLY A 1 85 ? -3.534 8.489 18.489 1.00 82.50 85 GLY A C 1
ATOM 670 O O . GLY A 1 85 ? -2.828 8.414 17.481 1.00 82.50 85 GLY A O 1
ATOM 671 N N . PRO A 1 86 ? -3.643 7.447 19.338 1.00 86.81 86 PRO A N 1
ATOM 672 C CA . PRO A 1 86 ? -3.088 6.136 19.023 1.00 86.81 86 PRO A CA 1
ATOM 673 C C . PRO A 1 86 ? -3.804 5.540 17.805 1.00 86.81 86 PRO A C 1
ATOM 675 O O . PRO A 1 86 ? -5.032 5.413 17.787 1.00 86.81 86 PRO A O 1
ATOM 678 N N . HIS A 1 87 ? -3.028 5.152 16.795 1.00 93.19 87 HIS A N 1
ATOM 679 C CA . HIS A 1 87 ? -3.564 4.505 15.603 1.00 93.19 87 HIS A CA 1
ATOM 680 C C . HIS A 1 87 ? -3.802 3.006 15.823 1.00 93.19 87 HIS A C 1
ATOM 682 O O . HIS A 1 87 ? -3.192 2.374 16.686 1.00 93.19 87 HIS A O 1
ATOM 688 N N . ASP A 1 88 ? -4.641 2.412 14.978 1.00 95.19 88 ASP A N 1
ATOM 689 C CA . ASP A 1 88 ? -4.938 0.974 14.984 1.00 95.19 88 ASP A CA 1
ATOM 690 C C . ASP A 1 88 ? -4.664 0.289 13.632 1.00 95.19 88 ASP A C 1
ATOM 692 O O . ASP A 1 88 ? -5.152 -0.818 13.371 1.00 95.19 88 ASP A O 1
ATOM 696 N N . ILE A 1 89 ? -3.866 0.943 12.781 1.00 96.81 89 ILE A N 1
ATOM 697 C CA . ILE A 1 89 ? -3.365 0.385 11.522 1.00 96.81 89 ILE A CA 1
ATOM 698 C C . ILE A 1 89 ? -2.632 -0.933 11.787 1.00 96.81 89 ILE A C 1
ATOM 700 O O . ILE A 1 89 ? -1.687 -0.986 12.575 1.00 96.81 89 ILE A O 1
ATOM 704 N N . ARG A 1 90 ? -3.056 -2.005 11.112 1.00 97.19 90 ARG A N 1
ATOM 705 C CA . ARG A 1 90 ? -2.509 -3.363 11.283 1.00 97.19 90 ARG A CA 1
ATOM 706 C C . ARG A 1 90 ? -1.524 -3.747 10.197 1.00 97.19 90 ARG A C 1
ATOM 708 O O . ARG A 1 90 ? -0.577 -4.486 10.460 1.00 97.19 90 ARG A O 1
ATOM 715 N N . TRP A 1 91 ? -1.751 -3.284 8.976 1.00 98.06 91 TRP A N 1
ATOM 716 C CA . TRP A 1 91 ? -0.886 -3.575 7.844 1.00 98.06 91 TRP A CA 1
ATOM 717 C C . TRP A 1 91 ? -1.049 -2.541 6.739 1.00 98.06 91 TRP A C 1
ATOM 719 O O . TRP A 1 91 ? -2.081 -1.878 6.624 1.00 98.06 91 TRP A O 1
ATOM 729 N N . ILE A 1 92 ? -0.005 -2.448 5.923 1.00 98.44 92 ILE A N 1
ATOM 730 C CA . ILE A 1 92 ? 0.059 -1.640 4.710 1.00 98.44 92 ILE A CA 1
ATOM 731 C C . ILE A 1 92 ? 0.392 -2.576 3.550 1.00 98.44 92 ILE A C 1
ATOM 733 O O . ILE A 1 92 ? 1.226 -3.478 3.684 1.00 98.44 92 ILE A O 1
ATOM 737 N N . TYR A 1 93 ? -0.261 -2.364 2.415 1.00 98.19 93 TYR A N 1
ATOM 738 C CA . TYR A 1 93 ? -0.052 -3.105 1.183 1.00 98.19 93 TYR A CA 1
ATOM 739 C C . TYR A 1 93 ? 0.229 -2.149 0.026 1.00 98.19 93 TYR A C 1
ATOM 741 O O . TYR A 1 93 ? -0.481 -1.163 -0.161 1.00 98.19 93 TYR A O 1
ATOM 749 N N . VAL A 1 94 ? 1.232 -2.475 -0.785 1.00 97.50 94 VAL A N 1
ATOM 750 C CA . VAL A 1 94 ? 1.462 -1.821 -2.077 1.00 97.50 94 VAL A CA 1
ATOM 751 C C . VAL A 1 94 ? 1.146 -2.800 -3.195 1.00 97.50 94 VAL A C 1
ATOM 753 O O . VAL A 1 94 ? 1.694 -3.903 -3.223 1.00 97.50 94 VAL A O 1
ATOM 756 N N . ARG A 1 95 ? 0.286 -2.386 -4.127 1.00 97.00 95 ARG A N 1
ATOM 757 C CA . ARG A 1 95 ? 0.151 -3.019 -5.437 1.00 97.00 95 ARG A CA 1
ATOM 758 C C . ARG A 1 95 ? 1.007 -2.260 -6.438 1.00 97.00 95 ARG A C 1
ATOM 760 O O . ARG A 1 95 ? 0.841 -1.053 -6.604 1.00 97.00 95 ARG A O 1
ATOM 767 N N . SER A 1 96 ? 1.887 -2.974 -7.116 1.00 94.94 96 SER A N 1
ATOM 768 C CA . SER A 1 96 ? 2.729 -2.473 -8.197 1.00 94.94 96 SER A CA 1
ATOM 769 C C . SER A 1 96 ? 2.233 -3.002 -9.552 1.00 94.94 96 SER A C 1
ATOM 771 O O . SER A 1 96 ? 1.087 -3.440 -9.676 1.00 94.94 96 SER A O 1
ATOM 773 N N . TYR A 1 97 ? 3.057 -2.952 -10.602 1.00 93.31 97 TYR A N 1
ATOM 774 C CA . TYR A 1 97 ? 2.671 -3.487 -11.907 1.00 93.31 97 TYR A CA 1
ATOM 775 C C . TYR A 1 97 ? 2.677 -5.011 -11.928 1.00 93.31 97 TYR A C 1
ATOM 777 O O . TYR A 1 97 ? 1.783 -5.605 -12.536 1.00 93.31 97 TYR A O 1
ATOM 785 N N . THR A 1 98 ? 3.664 -5.633 -11.278 1.00 93.81 98 THR A N 1
ATOM 786 C CA . THR A 1 98 ? 3.894 -7.084 -11.370 1.00 93.81 98 THR A CA 1
ATOM 787 C C . THR A 1 98 ? 3.363 -7.880 -10.183 1.00 93.81 98 THR A C 1
ATOM 789 O O . THR A 1 98 ? 3.176 -9.089 -10.296 1.00 93.81 98 THR A O 1
ATOM 792 N N . GLY A 1 99 ? 3.043 -7.226 -9.065 1.00 94.94 99 GLY A N 1
ATOM 793 C CA . GLY A 1 99 ? 2.431 -7.899 -7.926 1.00 94.94 99 GLY A CA 1
ATOM 794 C C . GLY A 1 99 ? 2.086 -6.944 -6.797 1.00 94.94 99 GLY A C 1
ATOM 795 O O . GLY A 1 99 ? 1.665 -5.809 -7.016 1.00 94.94 99 GLY A O 1
ATOM 796 N N . GLY A 1 100 ? 2.274 -7.412 -5.569 1.00 95.62 100 GLY A N 1
ATOM 797 C CA . GLY A 1 100 ? 2.196 -6.545 -4.411 1.00 95.62 100 GLY A CA 1
ATOM 798 C C . GLY A 1 100 ? 2.859 -7.132 -3.180 1.00 95.62 100 GLY A C 1
ATOM 799 O O . GLY A 1 100 ? 3.235 -8.304 -3.140 1.00 95.62 100 GLY A O 1
ATOM 800 N N . GLN A 1 101 ? 3.049 -6.277 -2.186 1.00 97.31 101 GLN A N 1
ATOM 801 C CA . GLN A 1 101 ? 3.778 -6.586 -0.963 1.00 97.31 101 GLN A CA 1
ATOM 802 C C . GLN A 1 101 ? 2.952 -6.124 0.232 1.00 97.31 101 GLN A C 1
ATOM 804 O O . GLN A 1 101 ? 2.427 -5.015 0.215 1.00 97.31 101 GLN A O 1
ATOM 809 N N . ILE A 1 102 ? 2.884 -6.948 1.280 1.00 97.81 102 ILE A N 1
ATOM 810 C CA . ILE A 1 102 ? 2.234 -6.610 2.551 1.00 97.81 102 ILE A CA 1
ATOM 811 C C . ILE A 1 102 ? 3.271 -6.476 3.663 1.00 97.81 102 ILE A C 1
ATOM 813 O O . ILE A 1 102 ? 4.231 -7.249 3.737 1.00 97.81 102 ILE A O 1
ATOM 817 N N . ARG A 1 103 ? 3.075 -5.508 4.555 1.00 98.19 103 ARG A N 1
ATOM 818 C CA . ARG A 1 103 ? 3.865 -5.347 5.778 1.00 98.19 103 ARG A CA 1
ATOM 819 C C . ARG A 1 103 ? 2.932 -5.092 6.949 1.00 98.19 103 ARG A C 1
ATOM 821 O O . ARG A 1 103 ? 2.084 -4.209 6.889 1.00 98.19 103 ARG A O 1
ATOM 828 N N . PHE A 1 104 ? 3.103 -5.879 8.003 1.00 97.62 104 PHE A N 1
ATOM 829 C CA . PHE A 1 104 ? 2.358 -5.727 9.247 1.00 97.62 104 PHE A CA 1
ATOM 830 C C . PHE A 1 104 ? 3.025 -4.683 10.138 1.00 97.62 104 PHE A C 1
ATOM 832 O O . PHE A 1 104 ? 4.254 -4.649 10.243 1.00 97.62 104 PHE A O 1
ATOM 839 N N . ILE A 1 105 ? 2.203 -3.863 10.783 1.00 97.12 105 ILE A N 1
ATOM 840 C CA . ILE A 1 105 ? 2.630 -2.854 11.748 1.00 97.12 105 ILE A CA 1
ATOM 841 C C . ILE A 1 105 ? 2.535 -3.482 13.133 1.00 97.12 105 ILE A C 1
ATOM 843 O O . ILE A 1 105 ? 1.494 -4.030 13.505 1.00 97.12 105 ILE A O 1
ATOM 847 N N . LYS A 1 106 ? 3.632 -3.456 13.892 1.00 93.38 106 LYS A N 1
ATOM 848 C CA . LYS A 1 106 ? 3.595 -3.924 15.279 1.00 93.38 106 LYS A CA 1
ATOM 849 C C . LYS A 1 106 ? 2.905 -2.879 16.143 1.00 93.38 106 LYS A C 1
ATOM 851 O O . LYS A 1 106 ? 3.013 -1.682 15.894 1.00 93.38 106 LYS A O 1
ATOM 856 N N . GLU A 1 107 ? 2.249 -3.342 17.195 1.00 89.31 107 GLU A N 1
ATOM 857 C CA . GLU A 1 107 ? 1.648 -2.460 18.188 1.00 89.31 107 GLU A CA 1
ATOM 858 C C . GLU A 1 107 ? 2.690 -1.484 18.762 1.00 89.31 107 GLU A C 1
ATOM 860 O O . GLU A 1 107 ? 3.821 -1.871 19.068 1.00 89.31 107 GLU A O 1
ATOM 865 N N . GLY A 1 108 ? 2.321 -0.204 18.842 1.00 88.19 108 GLY A N 1
ATOM 866 C CA . GLY A 1 108 ? 3.197 0.880 19.294 1.00 88.19 108 GLY A CA 1
ATOM 867 C C . GLY A 1 108 ? 4.216 1.390 18.265 1.00 88.19 108 GLY A C 1
ATOM 868 O O . GLY A 1 108 ? 4.944 2.331 18.572 1.00 88.19 108 GLY A O 1
ATOM 869 N N . GLN A 1 109 ? 4.294 0.813 17.059 1.00 93.25 109 GLN A N 1
ATOM 870 C CA . GLN A 1 109 ? 5.104 1.365 15.968 1.00 93.25 109 GLN A CA 1
ATOM 871 C C . GLN A 1 109 ? 4.278 2.297 15.095 1.00 93.25 109 GLN A C 1
ATOM 873 O O . GLN A 1 109 ? 3.167 1.941 14.722 1.00 93.25 109 GLN A O 1
ATOM 878 N N . ALA A 1 110 ? 4.868 3.423 14.686 1.00 94.19 110 ALA A N 1
ATOM 879 C CA . ALA A 1 110 ? 4.273 4.282 13.669 1.00 94.19 110 ALA A CA 1
ATOM 880 C C . ALA A 1 110 ? 3.965 3.478 12.385 1.00 94.19 110 ALA A C 1
ATOM 882 O O . ALA A 1 110 ? 4.756 2.601 12.012 1.00 94.19 110 ALA A O 1
ATOM 883 N N . PRO A 1 111 ? 2.855 3.770 11.685 1.00 95.81 111 PRO A N 1
ATOM 884 C CA . PRO A 1 111 ? 2.442 3.051 10.486 1.00 95.81 111 PRO A CA 1
ATOM 885 C C . PRO A 1 111 ? 3.215 3.566 9.262 1.00 95.81 111 PRO A C 1
ATOM 887 O O . PRO A 1 111 ? 2.636 4.087 8.313 1.00 95.81 111 PRO A O 1
ATOM 890 N N . GLU A 1 112 ? 4.540 3.431 9.303 1.00 96.62 112 GLU A N 1
ATOM 891 C CA . GLU A 1 112 ? 5.467 3.799 8.233 1.00 96.62 112 GLU A CA 1
ATOM 892 C C . GLU A 1 112 ? 6.201 2.553 7.729 1.00 96.62 112 GLU A C 1
ATOM 894 O O . GLU A 1 112 ? 6.756 1.770 8.505 1.00 96.62 112 GLU A O 1
ATOM 899 N N . VAL A 1 113 ? 6.229 2.369 6.409 1.00 97.44 113 VAL A N 1
ATOM 900 C CA . VAL A 1 113 ? 6.839 1.206 5.768 1.00 97.44 113 VAL A CA 1
ATOM 901 C C . VAL A 1 113 ? 7.616 1.608 4.519 1.00 97.44 113 VAL A C 1
ATOM 903 O O . VAL A 1 113 ? 7.141 2.367 3.678 1.00 97.44 113 VAL A O 1
ATOM 906 N N . LEU A 1 114 ? 8.800 1.013 4.359 1.00 95.25 114 LEU A N 1
ATOM 907 C CA . LEU A 1 114 ? 9.583 1.059 3.128 1.00 95.25 114 LEU A CA 1
ATOM 908 C C . LEU A 1 114 ? 9.453 -0.264 2.359 1.00 95.25 114 LEU A C 1
ATOM 910 O O . LEU A 1 114 ? 9.812 -1.331 2.865 1.00 95.25 114 LEU A O 1
ATOM 914 N N . PHE A 1 115 ? 8.998 -0.191 1.112 1.00 95.50 115 PHE A N 1
ATOM 915 C CA . PHE A 1 115 ? 8.915 -1.320 0.189 1.00 95.50 115 PHE A CA 1
ATOM 916 C C . PHE A 1 115 ? 10.011 -1.226 -0.868 1.00 95.50 115 PHE A C 1
ATOM 918 O O . PHE A 1 115 ? 10.063 -0.261 -1.630 1.00 95.50 115 PHE A O 1
ATOM 925 N N . ALA A 1 116 ? 10.870 -2.241 -0.946 1.00 92.56 116 ALA A N 1
ATOM 926 C CA . ALA A 1 116 ? 11.861 -2.340 -2.010 1.00 92.56 116 ALA A CA 1
ATOM 927 C C . ALA A 1 116 ? 11.191 -2.822 -3.300 1.00 92.56 116 ALA A C 1
ATOM 929 O O . ALA A 1 116 ? 10.494 -3.840 -3.289 1.00 92.56 116 ALA A O 1
ATOM 930 N N . MET A 1 117 ? 11.399 -2.105 -4.404 1.00 91.44 117 MET A N 1
ATOM 931 C CA . MET A 1 117 ? 10.929 -2.539 -5.717 1.00 91.44 117 MET A CA 1
ATOM 932 C C . MET A 1 117 ? 12.034 -3.308 -6.442 1.00 91.44 117 MET A C 1
ATOM 934 O O . MET A 1 117 ? 13.225 -3.051 -6.247 1.00 91.44 117 MET A O 1
ATOM 938 N N . ALA A 1 118 ? 11.639 -4.252 -7.290 1.00 90.44 118 ALA A N 1
ATOM 939 C CA . ALA A 1 118 ? 12.556 -5.058 -8.084 1.00 90.44 118 ALA A CA 1
ATOM 940 C C . ALA A 1 118 ? 12.094 -5.126 -9.540 1.00 90.44 118 ALA A C 1
ATOM 942 O O . ALA A 1 118 ? 10.917 -4.928 -9.834 1.00 90.44 118 ALA A O 1
ATOM 943 N N . GLU A 1 119 ? 13.040 -5.410 -10.432 1.00 89.00 119 GLU A N 1
ATOM 944 C CA . GLU A 1 119 ? 12.783 -5.628 -11.855 1.00 89.00 119 GLU A CA 1
ATOM 945 C C . GLU A 1 119 ? 11.951 -4.479 -12.452 1.00 89.00 119 GLU A C 1
ATOM 947 O O . GLU A 1 119 ? 12.273 -3.306 -12.259 1.00 89.00 119 GLU A O 1
ATOM 952 N N . ASP A 1 120 ? 10.884 -4.787 -13.178 1.00 88.44 120 ASP A N 1
ATOM 953 C CA . ASP A 1 120 ? 10.052 -3.807 -13.874 1.00 88.44 120 ASP A CA 1
ATOM 954 C C . ASP A 1 120 ? 9.386 -2.807 -12.918 1.00 88.44 120 ASP A C 1
ATOM 956 O O . ASP A 1 120 ? 9.226 -1.626 -13.247 1.00 88.44 120 ASP A O 1
ATOM 960 N N . ASP A 1 121 ? 9.104 -3.230 -11.686 1.00 89.12 121 ASP A N 1
ATOM 961 C CA . ASP A 1 121 ? 8.570 -2.352 -10.653 1.00 89.12 121 ASP A CA 1
ATOM 962 C C . ASP A 1 121 ? 9.609 -1.382 -10.109 1.00 89.12 121 ASP A C 1
ATOM 964 O O . ASP A 1 121 ? 9.211 -0.328 -9.624 1.00 89.12 121 ASP A O 1
ATOM 968 N N . ALA A 1 122 ? 10.911 -1.665 -10.244 1.00 86.38 122 ALA A N 1
ATOM 969 C CA . ALA A 1 122 ? 12.011 -0.786 -9.833 1.00 86.38 122 ALA A CA 1
ATOM 970 C C . ALA A 1 122 ? 12.327 0.327 -10.845 1.00 86.38 122 ALA A C 1
ATOM 972 O O . ALA A 1 122 ? 13.189 1.178 -10.595 1.00 86.38 122 ALA A O 1
ATOM 973 N N . TYR A 1 123 ? 11.636 0.351 -11.983 1.00 81.25 123 TYR A N 1
ATOM 974 C CA . TYR A 1 123 ? 11.914 1.289 -13.061 1.00 81.25 123 TYR A CA 1
ATOM 975 C C . TYR A 1 123 ? 11.417 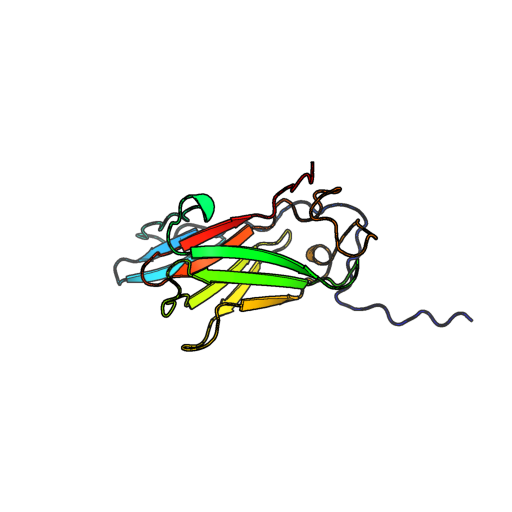2.716 -12.775 1.00 81.25 123 TYR A C 1
ATOM 977 O O . TYR A 1 123 ? 10.253 2.895 -12.420 1.00 81.25 123 TYR A O 1
ATOM 985 N N . MET A 1 124 ? 12.258 3.732 -13.001 1.00 75.69 124 MET A N 1
ATOM 986 C CA . MET A 1 124 ? 11.872 5.149 -13.081 1.00 75.69 124 MET A CA 1
ATOM 987 C C . MET A 1 124 ? 12.482 5.816 -14.324 1.00 75.69 124 MET A C 1
ATOM 989 O O . MET A 1 124 ? 13.643 5.586 -14.669 1.00 75.69 124 MET A O 1
ATOM 993 N N . PHE A 1 125 ? 11.723 6.683 -15.000 1.00 66.44 125 PHE A N 1
ATOM 994 C CA . PHE A 1 125 ? 12.253 7.459 -16.133 1.00 66.44 125 PHE A CA 1
ATOM 995 C C . PHE A 1 125 ? 12.986 8.731 -15.697 1.00 66.44 125 PHE A C 1
ATOM 997 O O . PHE A 1 125 ? 13.946 9.131 -16.361 1.00 66.44 125 PHE A O 1
ATOM 1004 N N . CYS A 1 126 ? 12.539 9.354 -14.601 1.00 65.69 126 CYS A N 1
ATOM 1005 C CA . CYS A 1 126 ? 13.034 10.647 -14.141 1.00 65.69 126 CYS A CA 1
ATOM 1006 C C . CYS A 1 126 ? 14.495 10.541 -13.677 1.00 65.69 126 CYS A C 1
ATOM 1008 O O . CYS A 1 126 ? 14.867 9.586 -12.994 1.00 65.69 126 CYS A O 1
ATOM 1010 N N . GLN A 1 127 ? 15.323 11.505 -14.083 1.00 52.97 127 GLN A N 1
ATOM 1011 C CA . GLN A 1 127 ? 16.694 11.667 -13.583 1.00 52.97 127 GLN A CA 1
ATOM 1012 C C . GLN A 1 127 ? 16.828 12.860 -12.628 1.00 52.97 127 GLN A C 1
ATOM 1014 O O . GLN A 1 127 ? 17.925 13.104 -12.138 1.00 52.97 127 GLN A O 1
ATOM 1019 N N . ASN A 1 128 ? 15.740 13.599 -12.384 1.00 53.06 128 ASN A N 1
ATOM 1020 C CA . ASN A 1 128 ? 15.759 14.756 -11.497 1.00 53.06 128 ASN A CA 1
ATOM 1021 C C . ASN A 1 128 ? 15.658 14.300 -10.039 1.00 53.06 128 ASN A C 1
ATOM 1023 O O . ASN A 1 128 ? 14.878 13.402 -9.717 1.00 53.06 128 ASN A O 1
ATOM 1027 N N . ASP A 1 129 ? 16.453 14.948 -9.196 1.00 48.22 129 ASP A N 1
ATOM 1028 C CA . ASP A 1 129 ? 16.491 14.800 -7.746 1.00 48.22 129 ASP A CA 1
ATOM 1029 C C . ASP A 1 129 ? 15.972 16.100 -7.094 1.00 48.22 129 ASP A C 1
ATOM 1031 O O . ASP A 1 129 ? 16.506 17.166 -7.420 1.00 48.22 129 ASP A O 1
ATOM 1035 N N . PRO A 1 130 ? 14.946 16.063 -6.220 1.00 51.62 130 PRO A N 1
ATOM 1036 C CA . PRO A 1 130 ? 14.022 14.951 -5.997 1.00 51.62 130 PRO A CA 1
ATOM 1037 C C . PRO A 1 130 ? 13.190 14.694 -7.258 1.00 51.62 130 PRO A C 1
ATOM 1039 O O . PRO A 1 130 ? 13.087 15.552 -8.139 1.00 51.62 130 PRO A O 1
ATOM 1042 N N . CYS A 1 131 ? 12.575 13.514 -7.358 1.00 52.81 131 CYS A N 1
ATOM 1043 C CA . CYS A 1 131 ? 11.550 13.270 -8.365 1.00 52.81 131 CYS A CA 1
ATOM 1044 C C . CYS A 1 131 ? 10.443 14.311 -8.151 1.00 52.81 131 CYS A C 1
ATOM 1046 O O . CYS A 1 131 ? 9.583 14.096 -7.306 1.00 52.81 131 CYS A O 1
ATOM 1048 N N . ILE A 1 132 ? 10.491 15.450 -8.858 1.00 52.09 132 ILE A N 1
ATOM 1049 C CA . ILE A 1 132 ? 9.414 16.443 -8.862 1.00 52.09 132 ILE A CA 1
ATOM 1050 C C . ILE A 1 132 ? 8.151 15.636 -9.145 1.00 52.09 132 ILE A C 1
ATOM 1052 O O . ILE A 1 132 ? 8.077 14.957 -10.174 1.00 52.09 132 ILE A O 1
ATOM 1056 N N . GLU A 1 133 ? 7.251 15.608 -8.164 1.00 50.00 133 GLU A N 1
ATOM 1057 C CA . GLU A 1 133 ? 6.294 14.523 -7.934 1.00 50.00 133 GLU A CA 1
ATOM 1058 C C . GLU A 1 133 ? 5.300 14.262 -9.069 1.00 50.00 133 GLU A C 1
ATOM 1060 O O . GLU A 1 133 ? 4.572 13.277 -9.013 1.00 50.00 133 GLU A O 1
ATOM 1065 N N . CYS A 1 134 ? 5.329 15.011 -10.173 1.00 59.62 134 CYS A N 1
ATOM 1066 C CA . CYS A 1 134 ? 5.140 14.379 -11.470 1.00 59.62 134 CYS A CA 1
ATOM 1067 C C . CYS A 1 134 ? 5.732 15.186 -12.636 1.00 59.62 134 CYS A C 1
ATOM 1069 O O . CYS A 1 134 ? 5.501 16.380 -12.793 1.00 59.62 134 CYS A O 1
ATOM 1071 N N . ALA A 1 135 ? 6.391 14.480 -13.553 1.00 46.97 135 ALA A N 1
ATOM 1072 C CA . ALA A 1 135 ? 6.403 14.875 -14.964 1.00 46.97 135 ALA A CA 1
ATOM 1073 C C . ALA A 1 135 ? 6.282 13.681 -15.935 1.00 46.97 135 ALA A C 1
ATOM 1075 O O . ALA A 1 135 ? 6.138 13.887 -17.134 1.00 46.97 135 ALA A O 1
ATOM 1076 N N . PHE A 1 136 ? 6.306 12.424 -15.451 1.00 54.56 136 PHE A N 1
ATOM 1077 C CA . PHE A 1 136 ? 6.430 11.249 -16.337 1.00 54.56 136 PHE A CA 1
ATOM 1078 C C . PHE A 1 136 ? 5.627 9.997 -15.928 1.00 54.56 136 PHE A C 1
ATOM 1080 O O . PHE A 1 136 ? 5.921 8.915 -16.428 1.00 54.56 136 PHE A O 1
ATOM 1087 N N . ALA A 1 137 ? 4.629 10.115 -15.035 1.00 68.88 137 ALA A N 1
ATOM 1088 C CA . ALA A 1 137 ? 3.566 9.119 -14.770 1.00 68.88 137 ALA A CA 1
ATOM 1089 C C . ALA A 1 137 ? 3.994 7.638 -14.576 1.00 68.88 137 ALA A C 1
ATOM 1091 O O . ALA A 1 137 ? 3.186 6.714 -14.708 1.00 68.88 137 ALA A O 1
ATOM 1092 N N . CYS A 1 138 ? 5.267 7.390 -14.263 1.00 75.31 138 CYS A N 1
ATOM 1093 C CA . CYS A 1 138 ? 5.893 6.070 -14.373 1.00 75.31 138 CYS A CA 1
ATOM 1094 C C . CYS A 1 138 ? 5.541 5.100 -13.252 1.00 75.31 138 CYS A C 1
ATOM 1096 O O . CYS A 1 138 ? 5.899 3.927 -13.321 1.00 75.31 138 CYS A O 1
ATOM 1098 N N . LYS A 1 139 ? 4.864 5.627 -12.231 1.00 83.94 139 LYS A N 1
ATOM 1099 C CA . LYS A 1 139 ? 4.283 4.880 -11.123 1.00 83.94 139 LYS A CA 1
ATOM 1100 C C . LYS A 1 139 ? 2.766 4.986 -11.082 1.00 83.94 139 LYS A C 1
ATOM 1102 O O . LYS A 1 139 ? 2.142 4.318 -10.272 1.00 83.94 139 LYS A O 1
ATOM 1107 N N . VAL A 1 140 ? 2.148 5.743 -11.998 1.00 85.00 140 VAL A N 1
ATOM 1108 C CA . VAL A 1 140 ? 0.684 5.784 -12.122 1.00 85.00 140 VAL A CA 1
ATOM 1109 C C . VAL A 1 140 ? 0.190 4.371 -12.410 1.00 85.00 140 VAL A C 1
ATOM 1111 O O . VAL A 1 140 ? 0.641 3.737 -13.372 1.00 85.00 140 VAL A O 1
ATOM 1114 N N . GLY A 1 141 ? -0.716 3.885 -11.568 1.00 87.31 141 GLY A N 1
ATOM 1115 C CA . GLY A 1 141 ? -1.173 2.495 -11.544 1.00 87.31 141 GLY A CA 1
ATOM 1116 C C . GLY A 1 141 ? -0.705 1.707 -10.318 1.00 87.31 141 GLY A C 1
ATOM 1117 O O . GLY A 1 141 ? -1.279 0.649 -10.065 1.00 87.31 141 GLY A O 1
ATOM 1118 N N . PHE A 1 142 ? 0.270 2.225 -9.558 1.00 93.31 142 PHE A N 1
ATOM 1119 C CA . PHE A 1 142 ? 0.541 1.757 -8.200 1.00 93.31 142 PHE A CA 1
ATOM 1120 C C . PHE A 1 142 ? -0.624 2.157 -7.297 1.00 93.31 142 PHE A C 1
ATOM 1122 O O . PHE A 1 142 ? -1.108 3.290 -7.367 1.00 93.31 142 PHE A O 1
ATOM 1129 N N . GLU A 1 143 ? -1.053 1.227 -6.455 1.00 95.81 143 GLU A N 1
ATOM 1130 C CA . GLU A 1 143 ? -2.106 1.440 -5.466 1.00 95.81 143 GLU A CA 1
ATOM 1131 C C . GLU A 1 143 ? -1.570 1.123 -4.075 1.00 95.81 143 GLU A C 1
ATOM 1133 O O . GLU A 1 143 ? -0.768 0.205 -3.888 1.00 95.81 143 GLU A O 1
ATOM 1138 N N . PHE A 1 144 ? -2.031 1.885 -3.098 1.00 96.56 144 PHE A N 1
ATOM 1139 C CA . PHE A 1 144 ? -1.620 1.790 -1.709 1.00 96.56 144 PHE A CA 1
ATOM 1140 C C . PHE A 1 144 ? -2.847 1.498 -0.870 1.00 96.56 144 PHE A C 1
ATOM 1142 O O . PHE A 1 144 ? -3.894 2.113 -1.064 1.00 96.56 144 PHE A O 1
ATOM 1149 N N . PHE A 1 145 ? -2.720 0.563 0.058 1.00 97.69 145 PHE A N 1
ATOM 1150 C CA . PHE A 1 145 ? -3.801 0.184 0.947 1.00 97.69 145 PHE A CA 1
ATOM 1151 C C . PHE A 1 145 ? -3.290 0.130 2.375 1.00 97.69 145 PHE A C 1
ATOM 1153 O O . PHE A 1 145 ? -2.177 -0.333 2.626 1.00 97.69 145 PHE A O 1
ATOM 1160 N N . ALA A 1 146 ? -4.124 0.552 3.310 1.00 97.50 146 ALA A N 1
ATOM 1161 C CA . ALA A 1 146 ? -3.883 0.397 4.733 1.00 97.50 146 ALA A CA 1
ATOM 1162 C C . ALA A 1 146 ? -5.148 -0.141 5.391 1.00 97.50 146 ALA A C 1
ATOM 1164 O O . ALA A 1 146 ? -6.255 0.262 5.035 1.00 97.50 146 ALA A O 1
ATOM 1165 N N . TYR A 1 147 ? -4.990 -1.051 6.346 1.00 97.44 147 TYR A N 1
ATOM 1166 C CA . TYR A 1 147 ? -6.116 -1.569 7.113 1.00 97.44 147 TYR A CA 1
ATOM 1167 C C . TYR A 1 147 ? -6.069 -1.075 8.549 1.00 97.44 147 TYR A C 1
ATOM 1169 O O . TYR A 1 147 ? -5.127 -1.375 9.288 1.00 97.44 147 TYR A O 1
ATOM 1177 N N . SER A 1 148 ? -7.120 -0.361 8.930 1.00 95.25 148 SER A N 1
ATOM 1178 C CA . SER A 1 148 ? -7.444 0.040 10.294 1.00 95.25 148 SER A CA 1
ATOM 1179 C C . SER A 1 148 ? -8.457 -0.937 10.886 1.00 95.25 148 SER A C 1
ATOM 1181 O O . SER A 1 148 ? -9.371 -1.394 10.199 1.00 95.25 148 SER A O 1
ATOM 1183 N N . ALA A 1 149 ? -8.328 -1.257 12.173 1.00 94.06 149 ALA A N 1
ATOM 1184 C CA . ALA A 1 149 ? -9.321 -2.091 12.847 1.00 94.06 149 ALA A CA 1
ATOM 1185 C C . ALA A 1 149 ? -10.676 -1.375 13.033 1.00 94.06 149 ALA A C 1
ATOM 1187 O O . ALA A 1 149 ? -11.711 -2.037 13.012 1.00 94.06 149 ALA A O 1
ATOM 1188 N N . SER A 1 150 ? -10.669 -0.051 13.195 1.00 92.56 150 SER A N 1
ATOM 1189 C CA . SER A 1 150 ? -11.853 0.799 13.375 1.00 92.56 150 SER A CA 1
ATOM 1190 C C . SER A 1 150 ? -12.393 1.344 12.057 1.00 92.56 150 SER A C 1
ATOM 1192 O O . SER A 1 150 ? -13.603 1.354 11.855 1.00 92.56 150 SER A O 1
ATOM 1194 N N . GLU A 1 151 ? -11.513 1.727 11.131 1.00 91.69 151 GLU A N 1
ATOM 1195 C CA . GLU A 1 151 ? -11.879 2.340 9.850 1.00 91.69 151 GLU A CA 1
ATOM 1196 C C . GLU A 1 151 ? -11.866 1.336 8.673 1.00 91.69 151 GLU A C 1
ATOM 1198 O O . GLU A 1 151 ? -12.207 1.669 7.536 1.00 91.69 151 GLU A O 1
ATOM 1203 N N . GLY A 1 152 ? -11.487 0.080 8.881 1.00 94.31 152 GLY A N 1
ATOM 1204 C CA . GLY A 1 152 ? -11.421 -0.896 7.794 1.00 94.31 152 GLY A CA 1
ATOM 1205 C C . GLY A 1 152 ? -10.383 -0.529 6.725 1.00 94.31 152 GLY A C 1
ATOM 1206 O O . GLY A 1 152 ? -9.290 -0.051 7.035 1.00 94.31 152 GLY A O 1
ATOM 1207 N N . LEU A 1 153 ? -10.697 -0.811 5.456 1.00 96.50 153 LEU A N 1
ATOM 1208 C CA . LEU A 1 153 ? -9.750 -0.677 4.350 1.00 96.50 153 LEU A CA 1
ATOM 1209 C C . LEU A 1 153 ? -9.734 0.744 3.773 1.00 96.50 153 LEU A C 1
ATOM 1211 O O . LEU A 1 153 ? -10.744 1.244 3.276 1.00 96.50 153 LEU A O 1
ATOM 1215 N N . ILE A 1 154 ? -8.555 1.353 3.777 1.00 95.94 154 ILE A N 1
ATOM 1216 C CA . ILE A 1 154 ? -8.263 2.652 3.170 1.00 95.94 154 ILE A CA 1
ATOM 1217 C C . ILE A 1 154 ? -7.432 2.413 1.913 1.00 95.94 154 ILE A C 1
ATOM 1219 O O . ILE A 1 154 ? -6.556 1.544 1.910 1.00 95.94 154 ILE A O 1
ATOM 1223 N N . LYS A 1 155 ? -7.687 3.183 0.856 1.00 96.00 155 LYS A N 1
ATOM 1224 C CA . LYS A 1 155 ? -6.977 3.096 -0.420 1.00 96.00 155 LYS A CA 1
ATOM 1225 C C . LYS A 1 155 ? -6.566 4.470 -0.930 1.00 96.00 155 LYS A C 1
ATOM 1227 O O . LYS A 1 155 ? -7.365 5.399 -0.927 1.00 96.00 155 LYS A O 1
ATOM 1232 N N . ASP A 1 156 ? -5.363 4.547 -1.479 1.00 94.44 156 ASP A N 1
ATOM 1233 C CA . ASP A 1 156 ? -4.943 5.628 -2.366 1.00 94.44 156 ASP A CA 1
ATOM 1234 C C . ASP A 1 156 ? -4.172 5.060 -3.570 1.00 94.44 156 ASP A C 1
ATOM 1236 O O . ASP A 1 156 ? -3.986 3.846 -3.708 1.00 94.44 156 ASP A O 1
ATOM 1240 N N . ALA A 1 157 ? -3.744 5.921 -4.483 1.00 93.00 157 ALA A N 1
ATOM 1241 C CA . ALA A 1 157 ? -2.964 5.544 -5.647 1.00 93.00 157 ALA A CA 1
ATOM 1242 C C . ALA A 1 157 ? -1.939 6.617 -6.007 1.00 93.00 157 ALA A C 1
ATOM 1244 O O . ALA A 1 157 ? -2.097 7.798 -5.701 1.00 93.00 157 ALA A O 1
ATOM 1245 N N . ALA A 1 158 ? -0.898 6.202 -6.726 1.00 89.12 158 ALA A N 1
ATOM 1246 C CA . ALA A 1 158 ? 0.068 7.130 -7.290 1.00 89.12 158 ALA A CA 1
ATOM 1247 C C . ALA A 1 158 ? -0.610 8.037 -8.334 1.00 89.12 158 ALA A C 1
ATOM 1249 O O . ALA A 1 158 ? -1.088 7.562 -9.372 1.00 89.12 158 ALA A O 1
ATOM 1250 N N . LYS A 1 159 ? -0.627 9.344 -8.064 1.00 81.31 159 LYS A N 1
ATOM 1251 C CA . LYS A 1 159 ? -1.291 10.374 -8.875 1.00 81.31 159 LYS A CA 1
ATOM 1252 C C . LYS A 1 159 ? -0.278 11.200 -9.664 1.00 81.31 159 LYS A C 1
ATOM 1254 O O . LYS A 1 159 ? 0.913 11.231 -9.372 1.00 81.31 159 LYS A O 1
ATOM 1259 N N . ILE A 1 160 ? -0.774 11.870 -10.700 1.00 71.00 160 ILE A N 1
ATOM 1260 C CA . ILE A 1 160 ? -0.026 12.885 -11.445 1.00 71.00 160 ILE A CA 1
ATOM 1261 C C . ILE A 1 160 ? -0.187 14.205 -10.682 1.00 71.00 160 ILE A C 1
ATOM 1263 O O . ILE A 1 160 ? -1.244 14.826 -10.750 1.00 71.00 160 ILE A O 1
ATOM 1267 N N . ILE A 1 161 ? 0.835 14.612 -9.928 1.00 62.41 161 ILE A N 1
ATOM 1268 C CA . ILE A 1 161 ? 0.857 15.878 -9.186 1.00 62.41 161 ILE A CA 1
ATOM 1269 C C . ILE A 1 161 ? 1.516 16.954 -10.058 1.00 62.41 161 ILE A C 1
ATOM 1271 O O . ILE A 1 161 ? 2.738 17.096 -10.078 1.00 62.41 161 ILE A O 1
ATOM 1275 N N . TYR A 1 162 ? 0.725 17.700 -10.833 1.00 53.03 162 TYR A N 1
ATOM 1276 C CA . TYR A 1 162 ? 1.243 18.892 -11.507 1.00 53.03 162 TYR A CA 1
ATOM 1277 C C . TYR A 1 162 ? 1.535 19.958 -10.444 1.00 53.03 162 TYR A C 1
ATOM 1279 O O . TYR A 1 162 ? 0.600 20.500 -9.855 1.00 53.03 162 TYR A O 1
ATOM 1287 N N . SER A 1 163 ? 2.805 20.297 -10.212 1.00 42.66 163 SER A N 1
ATOM 1288 C CA . SER A 1 163 ? 3.121 21.588 -9.598 1.00 42.66 163 SER A CA 1
ATOM 1289 C C . SER A 1 163 ? 2.732 22.669 -10.610 1.00 42.66 163 SER A C 1
ATOM 1291 O O . SER A 1 163 ? 3.335 22.739 -11.684 1.00 42.66 163 SER A O 1
ATOM 1293 N N . ARG A 1 164 ? 1.681 23.441 -10.318 1.00 36.03 164 ARG A N 1
ATOM 1294 C CA . ARG A 1 164 ? 1.447 24.715 -11.012 1.00 36.03 164 ARG A CA 1
ATOM 1295 C C . ARG A 1 164 ? 2.568 25.694 -10.701 1.00 36.03 164 ARG A C 1
ATOM 1297 O O . ARG A 1 164 ? 3.056 25.658 -9.550 1.00 36.03 164 ARG A O 1
#

Secondary structure (DSSP, 8-state):
--------TT----SSPPP--SPPPEEEE-TTS-EEEESS---TTPEEEPPEEGGG-SSEEEEEEEEEETTEEEEEEEEEETT-S---EEEEEEE-SS-EEEEEPPTTS-SEEEEE--GGGG-----SSS--S-SS-TTBTBEEEEEETTTEEEEEE-------

Radius of gyration: 17.52 Å; chains: 1; bounding box: 59×43×40 Å